Protein AF-A0A8T5R2W4-F1 (afdb_monomer)

Secondary structure (DSSP, 8-state):
---TT----GGG----GGG-----HHHHHHHHHHHHHHHH-TTSPPPP-----EEEEE-SSS-EEEEETTTEEEEEHHHHHHHHHHHHHHHHH-

Foldseek 3Di:
DDDLPDADFAPPDDDDVVLVADRDPVRRVQSVVQVVVCVVCVVDHDDDHHDDQWDWAADPPQWIWIDGPPRDIDIGNVSVVVVVVVVVVVVVVD

Nearest PDB structures (foldseek):
  5kmp-assembly1_A  TM=8.917E-01  e=6.877E-02  Caldalkalibacillus thermarum TA2.A1
  4d7e-assembly2_C  TM=4.453E-01  e=1.153E+00  Nocardia farcinica IFM 10152
  3ab1-assembly1_A  TM=3.418E-01  e=2.189E+00  Chlorobaculum tepidum
  5twb-assembly1_A  TM=3.155E-01  e=2.189E+00  Staphylococcus aureus subsp. aureus USA300
  4py5-assembly1_A  TM=3.091E-01  e=4.723E+00  Thermovibrio ammonificans HB-1

Sequence (94 aa):
VARDDVYIVGDAA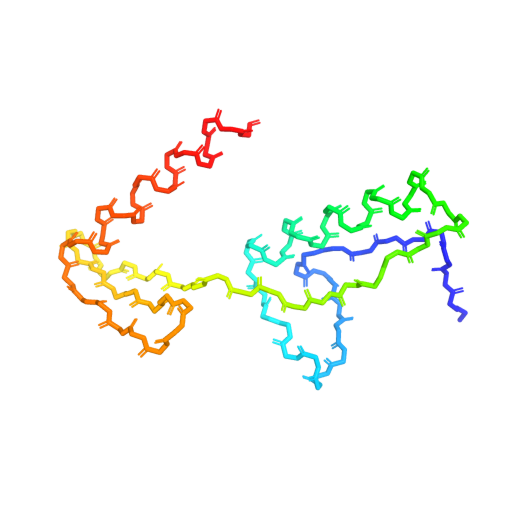QFPREMGVPKLAQTAEHQAEIAAWNILNPERHKHYATLVKGIIVSIGHDYAVAELSGDMVYTGKIPWHVKRTLYKAKIRLA

Solvent-accessible surface area (backbone atoms only — not comparable to full-atom values): 5862 Å² total; per-residue (Å²): 132,90,64,94,90,65,84,71,53,42,83,80,41,84,73,65,75,90,65,66,72,67,86,43,73,68,46,22,51,54,41,44,55,45,48,52,48,28,73,76,31,72,94,62,69,68,83,91,73,84,70,78,74,54,52,75,48,68,56,80,80,75,22,12,44,24,41,41,74,80,90,49,75,45,69,38,49,65,42,28,51,50,48,56,50,52,51,53,51,52,64,73,75,107

Structure (mmCIF, N/CA/C/O backbone):
data_AF-A0A8T5R2W4-F1
#
_entry.id   AF-A0A8T5R2W4-F1
#
loop_
_atom_site.group_PDB
_atom_site.id
_atom_site.type_symbol
_atom_site.label_atom_id
_atom_site.label_alt_id
_atom_site.label_comp_id
_atom_site.label_asym_id
_atom_site.label_entity_id
_atom_site.label_seq_id
_atom_site.pdbx_PDB_ins_code
_atom_site.Cartn_x
_atom_site.Cartn_y
_atom_site.Cartn_z
_atom_site.occupancy
_atom_site.B_iso_or_equiv
_atom_site.auth_seq_id
_atom_site.auth_comp_id
_atom_site.auth_asym_id
_atom_site.auth_atom_id
_atom_site.pdbx_PDB_model_num
ATOM 1 N N . VAL A 1 1 ? 17.391 -16.383 -17.186 1.00 53.50 1 VAL A N 1
ATOM 2 C CA . VAL A 1 1 ? 17.548 -15.199 -18.060 1.00 53.50 1 VAL A CA 1
ATOM 3 C C . VAL A 1 1 ? 16.717 -14.091 -17.445 1.00 53.50 1 VAL A C 1
ATOM 5 O O . VAL A 1 1 ? 15.532 -14.323 -17.233 1.00 53.50 1 VAL A O 1
ATOM 8 N N . ALA A 1 2 ? 17.335 -12.978 -17.048 1.00 67.06 2 ALA A N 1
ATOM 9 C CA . ALA A 1 2 ? 16.585 -11.808 -16.597 1.00 67.06 2 ALA A CA 1
ATOM 10 C C . ALA A 1 2 ? 15.858 -11.208 -17.811 1.00 67.06 2 ALA A C 1
ATOM 12 O O . ALA A 1 2 ? 16.436 -11.150 -18.895 1.00 67.06 2 ALA A O 1
ATOM 13 N N . ARG A 1 3 ? 14.577 -10.877 -17.646 1.00 77.38 3 ARG A N 1
ATOM 14 C CA . ARG A 1 3 ? 13.747 -10.256 -18.680 1.00 77.38 3 ARG A CA 1
ATOM 15 C C . ARG A 1 3 ? 13.541 -8.798 -18.305 1.00 77.38 3 ARG A C 1
ATOM 17 O O . ARG A 1 3 ? 12.887 -8.531 -17.303 1.00 77.38 3 ARG A O 1
ATOM 24 N N . ASP A 1 4 ? 14.079 -7.894 -19.115 1.00 81.88 4 ASP A N 1
ATOM 25 C CA . ASP A 1 4 ? 13.976 -6.444 -18.892 1.00 81.88 4 ASP A CA 1
ATOM 26 C C . ASP A 1 4 ? 12.691 -5.852 -19.501 1.00 81.88 4 ASP A C 1
ATOM 28 O O . ASP A 1 4 ? 12.401 -4.671 -19.349 1.00 81.88 4 ASP A O 1
ATOM 32 N N . ASP A 1 5 ? 11.903 -6.690 -20.177 1.00 86.25 5 ASP A N 1
ATOM 33 C CA . ASP A 1 5 ? 10.663 -6.351 -20.874 1.00 86.25 5 ASP A CA 1
ATOM 34 C C . ASP A 1 5 ? 9.394 -6.758 -20.102 1.00 86.25 5 ASP A C 1
ATOM 36 O O . ASP A 1 5 ? 8.281 -6.610 -20.607 1.00 86.25 5 ASP A O 1
ATOM 40 N N . VAL A 1 6 ? 9.539 -7.291 -18.884 1.00 90.12 6 VAL A N 1
ATOM 41 C CA . VAL A 1 6 ? 8.422 -7.765 -18.058 1.00 90.12 6 VAL A CA 1
ATOM 42 C C . VAL A 1 6 ? 8.467 -7.112 -16.683 1.00 90.12 6 VAL A C 1
ATOM 44 O O . VAL A 1 6 ? 9.419 -7.286 -15.927 1.00 90.12 6 VAL A O 1
ATOM 47 N N . TYR A 1 7 ? 7.381 -6.431 -16.323 1.00 92.00 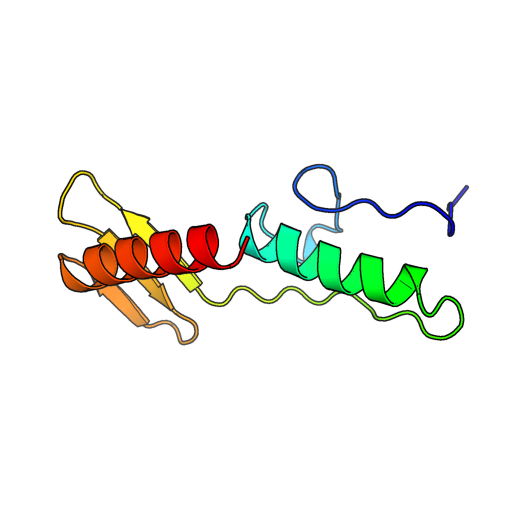7 TYR A N 1
ATOM 48 C CA . TYR A 1 7 ? 7.180 -5.860 -14.994 1.00 92.00 7 TYR A CA 1
ATOM 49 C C . TYR A 1 7 ? 6.106 -6.650 -14.243 1.00 92.00 7 TYR A C 1
ATOM 51 O O . TYR A 1 7 ? 5.060 -6.982 -14.799 1.00 92.00 7 TYR A O 1
ATOM 59 N N . ILE A 1 8 ? 6.362 -6.942 -12.968 1.00 93.56 8 ILE A N 1
ATOM 60 C CA . ILE A 1 8 ? 5.438 -7.645 -12.071 1.00 93.56 8 ILE A CA 1
ATOM 61 C C . ILE A 1 8 ? 5.179 -6.738 -10.869 1.00 93.56 8 ILE A C 1
ATOM 63 O O . ILE A 1 8 ? 6.123 -6.227 -10.268 1.00 93.56 8 ILE A O 1
ATOM 67 N N . VAL A 1 9 ? 3.908 -6.543 -10.513 1.00 94.81 9 VAL A N 1
ATOM 68 C CA . VAL A 1 9 ? 3.478 -5.680 -9.401 1.00 94.81 9 VAL A CA 1
ATOM 69 C C . VAL A 1 9 ? 2.468 -6.394 -8.502 1.00 94.81 9 VAL A C 1
ATOM 71 O O . VAL A 1 9 ? 1.876 -7.407 -8.881 1.00 94.81 9 VAL A O 1
ATOM 74 N N . GLY A 1 10 ? 2.263 -5.857 -7.302 1.00 94.50 10 GLY A N 1
ATOM 75 C CA . GLY A 1 10 ? 1.323 -6.365 -6.310 1.00 94.50 10 GLY A CA 1
ATOM 76 C C . GLY A 1 10 ? 1.751 -7.698 -5.705 1.00 94.50 10 GLY A C 1
ATOM 77 O O . GLY A 1 10 ? 2.935 -7.986 -5.548 1.00 94.50 10 GLY A O 1
ATOM 78 N N . ASP A 1 11 ? 0.773 -8.531 -5.361 1.00 94.81 11 ASP A N 1
ATOM 79 C CA . ASP A 1 11 ? 1.005 -9.755 -4.584 1.00 94.81 11 ASP A CA 1
ATOM 80 C C . ASP A 1 11 ? 1.795 -10.838 -5.333 1.00 94.81 11 ASP A C 1
ATOM 82 O O . ASP A 1 11 ? 2.357 -11.740 -4.696 1.00 94.81 11 ASP A O 1
ATOM 86 N N . ALA A 1 12 ? 1.840 -10.746 -6.667 1.00 93.38 12 ALA A N 1
ATOM 87 C CA . ALA A 1 12 ? 2.620 -11.620 -7.538 1.00 93.38 12 ALA A CA 1
ATOM 88 C C . ALA A 1 12 ? 4.110 -11.241 -7.577 1.00 93.38 12 ALA A C 1
ATOM 90 O O . ALA A 1 12 ? 4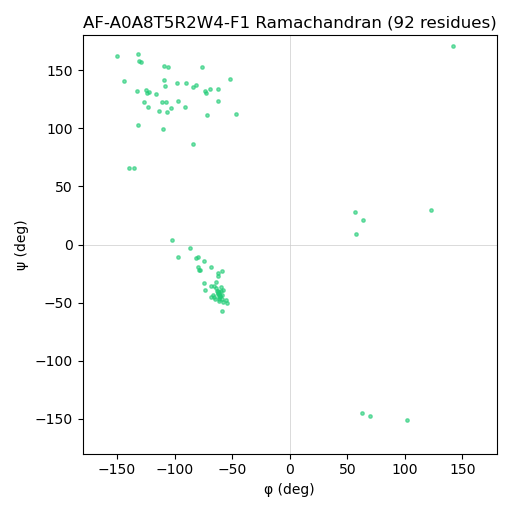.945 -12.086 -7.901 1.00 93.38 12 ALA A O 1
ATOM 91 N N . ALA A 1 13 ? 4.456 -9.996 -7.232 1.00 92.31 13 ALA A N 1
ATOM 92 C CA . ALA A 1 13 ? 5.840 -9.553 -7.197 1.00 92.31 13 ALA A CA 1
ATOM 93 C C . ALA A 1 13 ? 6.565 -10.164 -5.989 1.00 92.31 13 ALA A C 1
ATOM 95 O O . ALA A 1 13 ? 6.089 -10.112 -4.852 1.00 92.31 13 ALA A O 1
ATOM 96 N N . GLN A 1 14 ? 7.737 -10.747 -6.238 1.00 89.19 14 GLN A N 1
ATOM 97 C CA . GLN A 1 14 ? 8.615 -11.263 -5.193 1.00 89.19 14 GLN A CA 1
ATOM 98 C C . GLN A 1 14 ? 9.827 -10.347 -5.056 1.00 89.19 14 GLN A C 1
ATOM 100 O O . GLN A 1 14 ? 10.561 -10.132 -6.016 1.00 89.19 14 GLN A O 1
ATOM 105 N N . PHE A 1 15 ? 10.029 -9.825 -3.849 1.00 88.06 15 PHE A N 1
ATOM 106 C CA . PHE A 1 15 ? 11.185 -9.008 -3.491 1.00 88.06 15 PHE A CA 1
ATOM 107 C C . PHE A 1 15 ? 12.109 -9.791 -2.547 1.00 88.06 15 PHE A C 1
ATOM 109 O O . PHE A 1 15 ? 11.623 -10.659 -1.809 1.00 88.06 15 PHE A O 1
ATOM 116 N N . PRO A 1 16 ? 13.422 -9.490 -2.528 1.00 89.25 16 PRO A N 1
ATOM 117 C CA . PRO A 1 16 ? 14.327 -9.996 -1.501 1.00 89.25 16 PRO A CA 1
ATOM 118 C C . PRO A 1 16 ? 13.785 -9.711 -0.097 1.00 89.25 16 PRO A C 1
ATOM 120 O O . PRO A 1 16 ? 13.210 -8.647 0.148 1.00 89.25 16 PRO A O 1
ATOM 123 N N . ARG A 1 17 ? 13.965 -10.651 0.840 1.00 85.31 17 ARG A N 1
ATOM 124 C CA . ARG A 1 17 ? 13.408 -10.525 2.199 1.00 85.31 17 ARG A CA 1
ATOM 125 C C . ARG A 1 17 ? 13.928 -9.284 2.921 1.00 85.31 17 ARG A C 1
ATOM 127 O O . ARG A 1 17 ? 13.148 -8.640 3.616 1.00 85.31 17 ARG A O 1
ATOM 134 N N . GLU A 1 18 ? 15.192 -8.918 2.713 1.00 88.88 18 GLU A N 1
ATOM 135 C CA . GLU A 1 18 ? 15.787 -7.703 3.282 1.00 88.88 18 GLU A CA 1
ATOM 136 C C . GLU A 1 18 ? 15.078 -6.398 2.885 1.00 88.88 18 GLU A C 1
ATOM 138 O O . GLU A 1 18 ? 15.163 -5.424 3.626 1.00 88.88 18 GLU A O 1
ATOM 143 N N . MET A 1 19 ? 14.336 -6.359 1.770 1.00 87.69 19 MET A N 1
ATOM 144 C CA . MET A 1 19 ? 13.581 -5.158 1.382 1.00 87.69 19 MET A CA 1
ATOM 145 C C . MET A 1 19 ? 12.317 -4.935 2.220 1.00 87.69 19 MET A C 1
ATOM 147 O O . MET A 1 19 ? 11.723 -3.856 2.150 1.00 87.69 19 MET A O 1
ATOM 151 N N . GLY A 1 20 ? 11.872 -5.949 2.972 1.00 87.38 20 GLY A N 1
ATOM 152 C CA . GLY A 1 20 ? 10.747 -5.832 3.898 1.00 87.38 20 GLY A CA 1
ATOM 153 C C . GLY A 1 20 ? 9.442 -5.357 3.253 1.00 87.38 20 GLY A C 1
ATOM 154 O O . GLY A 1 20 ? 8.648 -4.716 3.930 1.00 87.38 20 GLY A O 1
ATOM 155 N N . VAL A 1 21 ? 9.221 -5.617 1.956 1.00 92.12 21 VAL A N 1
ATOM 156 C CA . VAL A 1 21 ? 8.030 -5.143 1.229 1.00 92.12 21 VAL A CA 1
ATOM 157 C C . VAL A 1 21 ? 6.797 -5.925 1.697 1.00 92.12 21 VAL A C 1
ATOM 159 O O . VAL A 1 21 ? 6.691 -7.118 1.393 1.00 92.12 21 VAL A O 1
ATOM 162 N N . PRO A 1 22 ? 5.836 -5.307 2.405 1.00 92.38 22 PRO A N 1
ATOM 163 C CA . PRO A 1 22 ? 4.617 -6.006 2.781 1.00 92.38 22 PRO A CA 1
ATOM 164 C C . PRO A 1 22 ? 3.681 -6.136 1.572 1.00 92.38 22 PRO A C 1
ATOM 166 O O . PRO A 1 22 ? 3.679 -5.296 0.675 1.00 92.38 22 PRO A O 1
ATOM 169 N N . LYS A 1 23 ? 2.843 -7.176 1.563 1.00 93.38 23 LYS A N 1
ATOM 170 C CA . LYS A 1 23 ? 1.813 -7.380 0.534 1.00 93.38 23 LYS A CA 1
ATOM 171 C C . LYS A 1 23 ? 0.555 -6.582 0.871 1.00 93.38 23 LYS A C 1
ATOM 173 O O . LYS A 1 23 ? -0.326 -7.068 1.574 1.00 93.38 23 LYS A O 1
ATOM 178 N N . LEU A 1 24 ? 0.520 -5.317 0.450 1.00 94.19 24 LEU A N 1
ATOM 179 C CA . LEU A 1 24 ? -0.579 -4.384 0.708 1.00 94.19 24 LEU A CA 1
ATOM 180 C C . LEU A 1 24 ? -1.052 -3.707 -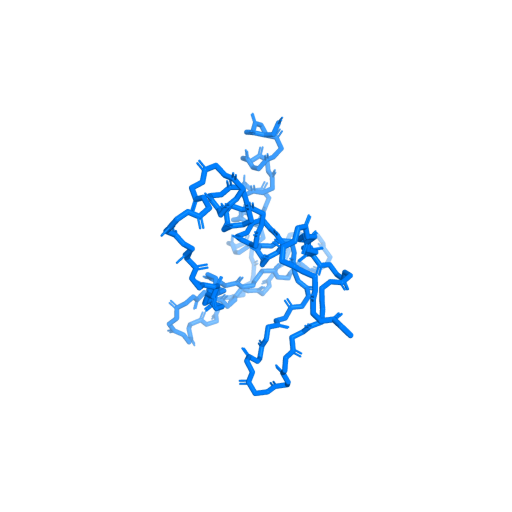0.586 1.00 94.19 24 LEU A C 1
ATOM 182 O O . LEU A 1 24 ? -0.289 -3.508 -1.529 1.00 94.19 24 LEU A O 1
ATOM 186 N N . ALA A 1 25 ? -2.296 -3.221 -0.595 1.00 92.69 25 ALA A N 1
ATOM 187 C CA . ALA A 1 25 ? -2.800 -2.406 -1.704 1.00 92.69 25 ALA A CA 1
ATOM 188 C C . ALA A 1 25 ? -1.945 -1.142 -1.944 1.00 92.69 25 ALA A C 1
ATOM 190 O O . ALA A 1 25 ? -1.664 -0.793 -3.084 1.00 92.69 25 ALA A O 1
ATOM 191 N N . GLN A 1 26 ? -1.472 -0.483 -0.877 1.00 92.56 26 GLN A N 1
ATOM 192 C CA . GLN A 1 26 ? -0.646 0.728 -1.002 1.00 92.56 26 GLN A CA 1
ATOM 193 C C . GLN A 1 26 ? 0.719 0.461 -1.654 1.00 92.56 26 GLN A C 1
ATOM 195 O O . GLN A 1 26 ? 1.207 1.289 -2.416 1.00 92.56 26 GLN A O 1
ATOM 200 N N . THR A 1 27 ? 1.326 -0.697 -1.377 1.00 94.38 27 THR A N 1
ATOM 201 C CA . THR A 1 27 ? 2.591 -1.088 -2.007 1.00 94.38 27 THR A CA 1
ATOM 202 C C . THR A 1 27 ? 2.360 -1.488 -3.455 1.00 94.38 27 THR A C 1
ATOM 204 O O . THR A 1 27 ? 3.155 -1.109 -4.304 1.00 94.38 27 THR A O 1
ATOM 207 N N . ALA A 1 28 ? 1.260 -2.186 -3.757 1.00 95.19 28 ALA A N 1
ATOM 208 C CA . ALA A 1 28 ? 0.897 -2.542 -5.127 1.00 95.19 28 ALA A CA 1
ATOM 209 C C . ALA A 1 28 ? 0.677 -1.300 -6.009 1.00 95.19 28 ALA A C 1
ATOM 211 O O . ALA A 1 28 ? 1.198 -1.241 -7.120 1.00 95.19 28 ALA A O 1
ATO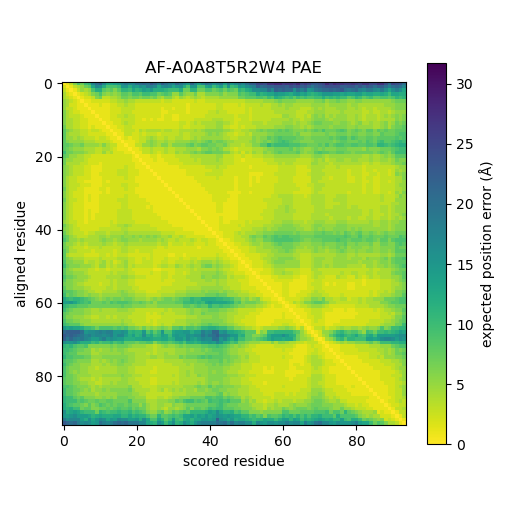M 212 N N . GLU A 1 29 ? -0.031 -0.287 -5.502 1.00 94.00 29 GLU A N 1
ATOM 213 C CA . GLU A 1 29 ? -0.218 0.986 -6.213 1.00 94.00 29 GLU A CA 1
ATOM 214 C C . GLU A 1 29 ? 1.113 1.702 -6.470 1.00 94.00 29 GLU A C 1
ATOM 216 O O . GLU A 1 29 ? 1.398 2.075 -7.604 1.00 94.00 29 GLU A O 1
ATOM 221 N N . HIS A 1 30 ? 1.968 1.837 -5.452 1.00 94.81 30 HIS A N 1
ATOM 222 C CA . HIS A 1 30 ? 3.264 2.497 -5.628 1.00 94.81 30 HIS A CA 1
ATOM 223 C C . HIS A 1 30 ? 4.174 1.727 -6.601 1.00 94.81 30 HIS A C 1
ATOM 225 O O . HIS A 1 30 ? 4.868 2.324 -7.421 1.00 94.81 30 HIS A O 1
ATOM 231 N N . GLN A 1 31 ? 4.145 0.392 -6.569 1.00 95.81 31 GLN A N 1
ATOM 232 C CA . GLN A 1 31 ? 4.846 -0.436 -7.554 1.00 95.81 31 GLN A CA 1
ATOM 233 C C . GLN A 1 31 ? 4.327 -0.189 -8.974 1.00 95.81 31 GLN A C 1
ATOM 235 O O . GLN A 1 31 ? 5.132 -0.110 -9.900 1.00 95.81 31 GLN A O 1
ATOM 240 N N . ALA A 1 32 ? 3.011 -0.043 -9.151 1.00 95.38 32 ALA A N 1
ATOM 241 C CA . ALA A 1 32 ? 2.410 0.246 -10.448 1.00 95.38 32 ALA A CA 1
ATOM 242 C C . ALA A 1 32 ? 2.858 1.608 -11.001 1.00 95.38 32 ALA A C 1
ATOM 244 O O . ALA A 1 32 ? 3.178 1.697 -12.183 1.00 95.38 32 ALA A O 1
ATOM 245 N N . GLU A 1 33 ? 2.968 2.640 -10.159 1.00 95.50 33 GLU A N 1
ATOM 246 C CA . GLU A 1 33 ? 3.505 3.950 -10.560 1.00 95.50 33 GLU A CA 1
ATOM 247 C C . GLU A 1 33 ? 4.959 3.853 -11.053 1.00 95.50 33 GLU A C 1
ATOM 249 O O . GLU A 1 33 ? 5.310 4.421 -12.090 1.00 95.50 33 GLU A O 1
ATOM 254 N N . ILE A 1 34 ? 5.804 3.098 -10.341 1.00 95.50 34 ILE A N 1
ATOM 255 C CA . ILE A 1 34 ? 7.204 2.879 -10.735 1.00 95.50 34 ILE A CA 1
ATOM 256 C C . ILE A 1 34 ? 7.294 2.060 -12.027 1.00 95.50 34 ILE A C 1
ATOM 258 O O . ILE A 1 34 ? 8.066 2.412 -12.919 1.00 95.50 34 ILE A O 1
ATOM 262 N N . ALA A 1 35 ? 6.495 0.998 -12.159 1.00 95.44 35 ALA A N 1
ATOM 263 C CA . ALA A 1 35 ? 6.448 0.189 -13.373 1.00 95.44 35 ALA A CA 1
ATOM 264 C C . ALA A 1 35 ? 5.999 1.026 -14.579 1.00 95.44 35 ALA A C 1
ATOM 266 O O . ALA A 1 35 ? 6.667 1.014 -15.610 1.00 95.44 35 ALA A O 1
ATOM 267 N N . ALA A 1 36 ? 4.930 1.814 -14.435 1.00 95.81 36 ALA A N 1
ATOM 268 C CA . ALA A 1 36 ? 4.452 2.713 -15.481 1.00 95.81 36 ALA A CA 1
ATOM 269 C C . ALA A 1 36 ? 5.524 3.735 -15.885 1.00 95.81 36 ALA A C 1
ATOM 271 O O . ALA A 1 36 ? 5.753 3.945 -17.075 1.00 95.81 36 ALA A O 1
ATOM 272 N N . TRP A 1 37 ? 6.230 4.329 -14.916 1.00 96.31 37 TRP A N 1
ATOM 273 C CA . TRP A 1 37 ? 7.344 5.230 -15.210 1.00 96.31 37 TRP A CA 1
ATOM 274 C C . TRP A 1 37 ? 8.439 4.544 -16.032 1.00 96.31 37 TRP A C 1
ATOM 276 O O . TRP A 1 37 ? 8.893 5.115 -17.020 1.00 96.31 37 TRP A O 1
ATOM 286 N N . ASN A 1 38 ? 8.852 3.337 -15.639 1.00 95.44 38 ASN A N 1
ATOM 287 C CA . ASN A 1 38 ? 9.941 2.613 -16.298 1.00 95.44 38 ASN A CA 1
ATOM 288 C C . ASN A 1 38 ? 9.560 2.156 -17.711 1.00 95.44 38 ASN A C 1
ATOM 290 O O . ASN A 1 38 ? 10.387 2.241 -18.610 1.00 95.44 38 ASN A O 1
ATOM 294 N N . ILE A 1 39 ? 8.299 1.769 -17.927 1.00 94.50 39 ILE A N 1
ATOM 295 C CA . ILE A 1 39 ? 7.769 1.453 -19.262 1.00 94.50 39 ILE A CA 1
ATOM 296 C C . ILE A 1 39 ? 7.814 2.686 -20.175 1.00 94.50 39 ILE A C 1
ATOM 298 O O . ILE A 1 39 ? 8.168 2.577 -21.346 1.00 94.50 39 ILE A O 1
ATOM 302 N N . LEU A 1 40 ? 7.452 3.860 -19.649 1.00 95.69 40 LEU A N 1
ATOM 303 C CA . LEU A 1 40 ? 7.420 5.106 -20.422 1.00 95.69 40 LEU A CA 1
ATOM 304 C C . LEU A 1 40 ? 8.805 5.751 -20.607 1.00 95.69 40 LEU A C 1
ATOM 306 O O . LEU A 1 40 ? 8.954 6.581 -21.498 1.00 95.69 40 LEU A O 1
ATOM 310 N N . ASN A 1 41 ? 9.792 5.402 -19.774 1.00 95.06 41 ASN A N 1
ATOM 311 C CA . ASN A 1 41 ? 11.141 5.987 -19.765 1.00 95.06 41 ASN A CA 1
ATOM 312 C C . ASN A 1 41 ? 12.210 4.877 -19.654 1.00 95.06 41 ASN A C 1
ATOM 314 O O . ASN A 1 41 ? 12.898 4.783 -18.626 1.00 95.06 41 ASN A O 1
ATOM 318 N N . PRO A 1 42 ? 12.350 4.009 -20.672 1.00 91.00 42 PRO A N 1
ATOM 319 C CA . PRO A 1 42 ? 13.233 2.838 -20.616 1.00 91.00 42 PRO A CA 1
ATOM 320 C C . PRO A 1 42 ? 14.718 3.198 -20.435 1.00 91.00 42 PRO A C 1
ATOM 322 O O . PRO A 1 42 ? 15.497 2.429 -19.881 1.00 91.00 42 PRO A O 1
ATOM 325 N N . GLU A 1 43 ? 15.133 4.396 -20.838 1.00 94.19 43 GLU A N 1
ATOM 326 C CA . GLU A 1 43 ? 16.490 4.912 -20.648 1.00 94.19 43 GLU A CA 1
ATOM 327 C C . GLU A 1 43 ? 16.764 5.458 -19.233 1.00 94.19 43 GLU A C 1
ATOM 329 O O . GLU A 1 43 ? 17.915 5.745 -18.892 1.00 94.19 43 GLU A O 1
ATOM 334 N N . ARG A 1 44 ? 15.727 5.623 -18.396 1.00 93.12 44 ARG A N 1
ATOM 335 C CA . ARG A 1 44 ? 15.803 6.229 -17.051 1.00 93.12 44 ARG A CA 1
ATOM 336 C C . ARG A 1 44 ? 14.936 5.488 -16.034 1.00 93.12 44 ARG A C 1
ATOM 338 O O . ARG A 1 44 ? 13.979 6.038 -15.475 1.00 93.12 44 ARG A O 1
ATOM 345 N N . HIS A 1 45 ? 15.317 4.246 -15.752 1.00 91.94 45 HIS A N 1
ATOM 346 C CA . HIS A 1 45 ? 14.645 3.428 -14.748 1.00 91.94 45 HIS A CA 1
ATOM 347 C C . HIS A 1 45 ? 14.735 4.035 -13.339 1.00 91.94 45 HIS A C 1
ATOM 349 O O . HIS A 1 45 ? 15.800 4.425 -12.860 1.00 91.94 45 HIS A O 1
ATOM 355 N N . LYS A 1 46 ? 13.595 4.059 -12.650 1.00 93.12 46 LYS A N 1
ATOM 356 C CA . LYS A 1 46 ? 13.479 4.305 -11.215 1.00 93.12 46 LYS A CA 1
ATOM 357 C C . LYS A 1 46 ? 13.550 2.990 -10.454 1.00 93.12 46 LYS A C 1
ATOM 359 O O . LYS A 1 46 ? 12.920 1.998 -10.828 1.00 93.12 46 LYS A O 1
ATOM 364 N N . HIS A 1 47 ? 14.265 3.024 -9.336 1.00 91.56 47 HIS A N 1
ATOM 365 C CA . HIS A 1 47 ? 14.250 1.948 -8.357 1.00 91.56 47 HIS A CA 1
ATOM 366 C C . HIS A 1 47 ? 13.033 2.080 -7.447 1.00 91.56 47 HIS A C 1
ATOM 368 O O . HIS A 1 47 ? 12.697 3.172 -6.986 1.00 91.56 47 HIS A O 1
ATOM 374 N N . TYR A 1 48 ? 12.388 0.950 -7.177 1.00 92.06 48 TYR A N 1
ATOM 375 C CA . TYR A 1 48 ? 11.339 0.888 -6.174 1.00 92.06 48 TYR A CA 1
ATOM 376 C C . TYR A 1 48 ? 11.952 0.957 -4.771 1.00 92.06 48 TYR A C 1
ATOM 378 O O . TYR A 1 48 ? 12.881 0.214 -4.457 1.00 92.06 48 TYR A O 1
ATOM 386 N N . ALA A 1 49 ? 11.393 1.822 -3.927 1.00 90.25 49 ALA A N 1
ATOM 387 C CA . ALA A 1 49 ? 11.687 1.891 -2.503 1.00 90.25 49 ALA A CA 1
ATOM 388 C C . ALA A 1 49 ? 10.380 1.735 -1.720 1.00 90.25 49 ALA A C 1
ATOM 390 O O . ALA A 1 49 ? 9.380 2.394 -2.018 1.00 90.25 49 ALA A O 1
ATOM 391 N N . THR A 1 50 ? 10.378 0.846 -0.727 1.00 89.19 50 THR A N 1
ATOM 392 C CA . THR A 1 50 ? 9.194 0.583 0.093 1.00 89.19 50 THR A CA 1
ATOM 393 C C . THR A 1 50 ? 8.789 1.839 0.851 1.00 89.19 50 THR A C 1
ATOM 395 O O . THR A 1 50 ? 9.571 2.379 1.629 1.00 89.19 50 THR A O 1
ATOM 398 N N . LEU A 1 51 ? 7.544 2.274 0.660 1.00 87.38 51 LEU A N 1
ATOM 399 C CA . LEU A 1 51 ? 6.961 3.392 1.390 1.00 87.38 51 LEU A CA 1
ATOM 400 C C . LEU A 1 51 ? 5.580 2.995 1.909 1.00 87.38 51 LEU A C 1
ATOM 402 O O . LEU A 1 51 ? 4.607 2.961 1.157 1.00 87.38 51 LEU A O 1
ATOM 406 N N . VAL A 1 52 ? 5.502 2.700 3.204 1.00 90.00 52 VAL A N 1
ATOM 407 C CA . VAL A 1 52 ? 4.241 2.432 3.904 1.00 90.00 52 VAL A CA 1
ATOM 408 C C . VAL A 1 52 ? 3.881 3.672 4.712 1.00 90.00 52 VAL A C 1
ATOM 410 O O . VAL A 1 52 ? 4.624 4.074 5.601 1.00 90.00 52 VAL A O 1
ATOM 413 N N . LYS A 1 53 ? 2.742 4.296 4.398 1.00 89.25 53 LYS A N 1
ATOM 414 C CA . LYS A 1 53 ? 2.300 5.552 5.044 1.00 89.25 53 LYS A CA 1
ATOM 415 C C . LYS A 1 53 ? 1.625 5.320 6.402 1.00 89.25 53 LYS A C 1
ATOM 417 O O . LYS A 1 53 ? 1.359 6.262 7.143 1.00 89.25 53 LYS A O 1
ATOM 422 N N . GLY A 1 54 ? 1.311 4.066 6.701 1.00 91.50 54 GLY A N 1
ATOM 423 C CA . GLY A 1 54 ? 0.580 3.638 7.883 1.00 91.50 54 GLY A CA 1
ATOM 424 C C . GLY A 1 54 ? -0.379 2.497 7.563 1.00 91.50 54 GLY A C 1
ATOM 425 O O . GLY A 1 54 ? -0.610 2.150 6.396 1.00 91.50 54 GLY A O 1
ATOM 426 N N . ILE A 1 55 ? -0.946 1.912 8.611 1.00 92.88 55 ILE A N 1
ATOM 427 C CA . ILE A 1 55 ? -1.900 0.808 8.549 1.00 92.88 55 ILE A CA 1
ATOM 428 C C . ILE A 1 55 ? -3.076 1.147 9.461 1.00 92.88 55 ILE A C 1
ATOM 430 O O . ILE A 1 55 ? -2.894 1.538 10.609 1.00 92.88 55 ILE A O 1
ATOM 434 N N . ILE A 1 56 ? -4.300 0.986 8.951 1.00 94.69 56 ILE A N 1
ATOM 435 C CA . ILE A 1 56 ? -5.522 1.138 9.748 1.00 94.69 56 ILE A CA 1
ATOM 436 C C . ILE A 1 56 ? -6.342 -0.144 9.671 1.00 94.69 56 ILE A C 1
ATOM 438 O O . ILE A 1 56 ? -6.833 -0.530 8.604 1.00 94.69 56 ILE A O 1
ATOM 442 N N . VAL A 1 57 ? -6.546 -0.774 10.822 1.00 94.88 57 VAL A N 1
ATOM 443 C CA . VAL A 1 57 ? -7.312 -2.011 10.973 1.00 94.88 57 VAL A CA 1
ATOM 444 C C . VAL A 1 57 ? -8.602 -1.705 11.720 1.00 94.88 57 VAL A C 1
ATOM 446 O O . VAL A 1 57 ? -8.584 -1.191 12.830 1.00 94.88 57 VAL A O 1
ATOM 449 N N . SER A 1 58 ? -9.747 -2.016 11.113 1.00 95.81 58 SER A N 1
ATOM 450 C CA . SER A 1 58 ? -11.045 -1.908 11.790 1.00 95.81 58 SER A CA 1
ATOM 451 C C . SER A 1 58 ? -11.311 -3.163 12.609 1.00 95.81 58 SER A C 1
ATOM 453 O O . SER A 1 58 ? -11.157 -4.263 12.081 1.00 95.81 58 SER A O 1
ATOM 455 N N . ILE A 1 59 ? -11.789 -2.994 13.838 1.00 95.00 59 ILE A N 1
ATOM 456 C CA . ILE A 1 59 ? -12.237 -4.080 14.710 1.00 95.00 59 ILE A CA 1
ATOM 457 C C . ILE A 1 59 ? -13.756 -3.954 14.828 1.00 95.00 59 ILE A C 1
ATOM 459 O O . ILE A 1 59 ? -14.264 -3.111 15.559 1.00 95.00 59 ILE A O 1
ATOM 463 N N . GLY A 1 60 ? -14.493 -4.750 14.055 1.00 91.88 60 GLY A N 1
ATOM 464 C CA . GLY A 1 60 ? -15.951 -4.640 13.988 1.00 91.88 60 GLY A CA 1
ATOM 465 C C . GLY A 1 60 ? -16.436 -3.287 13.443 1.00 91.88 60 GLY A C 1
ATOM 466 O O . GLY A 1 60 ? -15.837 -2.705 12.531 1.00 91.88 60 GLY A O 1
ATOM 467 N N . HIS A 1 61 ? -17.561 -2.812 13.981 1.00 89.19 61 HIS A N 1
ATOM 468 C CA . HIS A 1 61 ? -18.163 -1.530 13.622 1.00 89.19 61 HIS A CA 1
ATOM 469 C C . HIS A 1 61 ? -17.777 -0.452 14.638 1.00 89.19 61 HIS A C 1
ATOM 471 O O . HIS A 1 61 ? -17.791 -0.709 15.836 1.00 89.19 61 HIS A O 1
ATOM 477 N N . ASP A 1 62 ? -17.469 0.754 14.155 1.00 94.31 62 ASP A N 1
ATOM 478 C CA . ASP A 1 62 ? -17.173 1.934 14.982 1.00 94.31 62 ASP A CA 1
ATOM 479 C C . ASP A 1 62 ? -15.920 1.821 15.879 1.00 94.31 62 ASP A C 1
ATOM 481 O O . ASP A 1 62 ? -15.763 2.552 16.852 1.00 94.31 62 ASP A O 1
ATOM 485 N N . TYR A 1 63 ? -14.988 0.921 15.556 1.00 96.75 63 TYR A N 1
ATOM 486 C CA . TYR A 1 63 ? -13.702 0.828 16.249 1.00 96.75 63 TYR A CA 1
ATOM 487 C C . TYR A 1 63 ? -12.577 0.460 15.282 1.00 96.75 63 TYR A C 1
ATOM 489 O O . TYR A 1 63 ? -12.746 -0.355 14.370 1.00 96.75 63 TYR A O 1
ATOM 497 N N . ALA A 1 64 ? -11.407 1.067 15.462 1.00 97.31 64 ALA A N 1
ATOM 498 C CA . ALA A 1 64 ? -10.208 0.732 14.710 1.00 97.31 64 ALA A CA 1
ATOM 499 C C . ALA A 1 64 ? -8.938 0.986 15.523 1.00 97.31 64 ALA A C 1
ATOM 501 O O . ALA A 1 64 ? -8.946 1.734 16.500 1.00 97.31 64 ALA A O 1
ATOM 502 N N . VAL A 1 65 ? -7.848 0.381 15.064 1.00 96.38 65 VAL A N 1
ATOM 503 C CA . VAL A 1 65 ? -6.475 0.662 15.474 1.00 96.38 65 VAL A CA 1
ATOM 504 C C . VAL A 1 65 ? -5.741 1.196 14.249 1.00 96.38 65 VAL A C 1
ATOM 506 O O . VAL A 1 65 ? -5.838 0.611 13.169 1.00 96.38 65 VAL A O 1
ATOM 509 N N . ALA A 1 66 ? -5.056 2.323 14.393 1.00 94.88 66 ALA A N 1
ATOM 510 C CA . ALA A 1 66 ? -4.249 2.925 13.345 1.00 94.88 66 ALA A CA 1
ATOM 511 C C . ALA A 1 66 ? -2.825 3.138 13.836 1.00 94.88 66 ALA A C 1
ATOM 513 O O . ALA A 1 66 ? -2.620 3.718 14.896 1.00 94.88 66 ALA A O 1
ATOM 514 N N . GLU A 1 67 ? -1.868 2.736 13.018 1.00 93.31 67 GLU A N 1
ATOM 515 C CA . GLU A 1 67 ? -0.465 3.096 13.147 1.00 93.31 67 GLU A CA 1
ATOM 516 C C . GLU A 1 67 ? -0.120 3.966 11.939 1.00 93.31 67 GLU A C 1
ATOM 518 O O . GLU A 1 67 ? -0.230 3.524 10.792 1.00 93.31 67 GLU A O 1
ATOM 523 N N . LEU A 1 68 ? 0.201 5.234 12.179 1.00 85.75 68 LEU A N 1
ATOM 524 C CA . LEU A 1 68 ? 0.594 6.181 11.134 1.00 85.75 68 LEU A CA 1
ATOM 525 C C . LEU A 1 68 ? 2.102 6.420 11.224 1.00 85.75 68 LEU A C 1
ATOM 527 O O . LEU A 1 68 ? 2.680 6.286 12.299 1.00 85.75 68 LEU A O 1
ATOM 531 N N . SER A 1 69 ? 2.736 6.772 10.102 1.00 73.12 69 SER A N 1
ATOM 532 C CA . SER A 1 69 ? 4.178 7.046 10.032 1.00 73.12 69 SER A CA 1
ATOM 533 C C . SER A 1 69 ? 4.641 7.968 11.175 1.00 73.12 69 SER A C 1
ATOM 535 O O . SER A 1 69 ? 4.251 9.136 11.200 1.00 73.12 69 SER A O 1
ATOM 537 N N . GLY A 1 70 ? 5.451 7.437 12.102 1.00 67.00 70 GLY A N 1
ATOM 538 C CA . GLY A 1 70 ? 5.927 8.142 13.303 1.00 67.00 70 GLY A CA 1
ATOM 539 C C . GLY A 1 70 ? 5.590 7.471 14.645 1.00 67.00 70 GLY A C 1
ATOM 540 O O . GLY A 1 70 ? 5.400 8.186 15.624 1.00 67.00 70 GLY A O 1
ATOM 541 N N . ASP A 1 71 ? 5.475 6.136 14.686 1.00 74.56 71 ASP A N 1
ATOM 542 C CA . ASP A 1 71 ? 5.297 5.284 15.884 1.00 74.56 71 ASP A CA 1
ATOM 543 C C . ASP A 1 71 ? 4.073 5.579 16.771 1.00 74.56 71 ASP A C 1
ATOM 545 O O . ASP A 1 71 ? 3.917 5.017 17.858 1.00 74.56 71 ASP A O 1
ATOM 549 N N . MET A 1 72 ? 3.162 6.442 16.321 1.00 86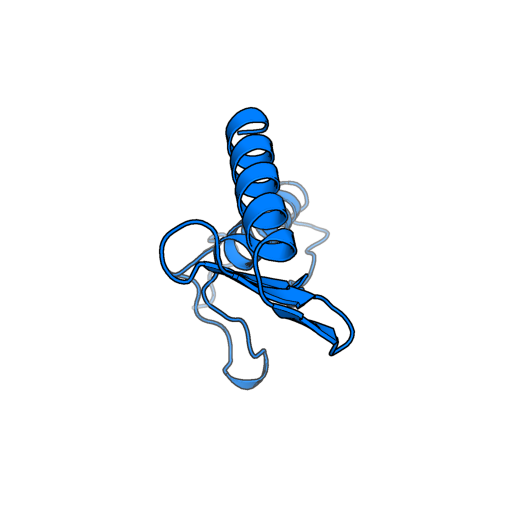.00 72 MET A N 1
ATOM 550 C CA . MET A 1 72 ? 1.979 6.800 17.091 1.00 86.00 72 MET A CA 1
ATOM 551 C C . MET A 1 72 ? 0.811 5.874 16.753 1.00 86.00 72 MET A C 1
ATOM 553 O O . MET A 1 72 ? 0.319 5.832 15.620 1.00 86.00 72 MET A O 1
ATOM 557 N N . VAL A 1 73 ? 0.347 5.155 17.776 1.00 92.94 73 VAL A N 1
ATOM 558 C CA . VAL A 1 73 ? -0.801 4.252 17.691 1.00 92.94 73 VAL A CA 1
ATOM 559 C C . VAL A 1 73 ? -2.056 4.959 18.194 1.00 92.94 73 VAL A C 1
ATOM 561 O O . VAL A 1 73 ? -2.128 5.409 19.336 1.00 92.94 73 VAL A O 1
ATOM 564 N N . TYR A 1 74 ? -3.076 5.010 17.346 1.00 93.69 74 TYR A N 1
ATOM 565 C CA . TYR A 1 74 ? -4.397 5.537 17.665 1.00 93.69 74 TYR A CA 1
ATOM 566 C C . TYR A 1 74 ? -5.414 4.407 17.752 1.00 93.69 74 TYR A C 1
ATOM 568 O O . TYR A 1 74 ? -5.417 3.497 16.924 1.00 93.69 74 TYR A O 1
ATOM 576 N N . THR A 1 75 ? -6.338 4.495 18.705 1.00 9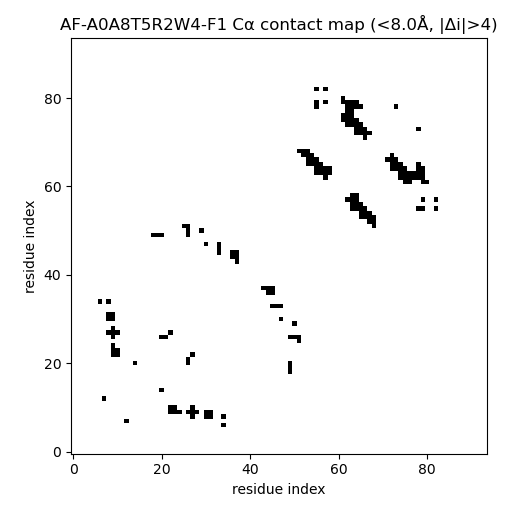5.88 75 THR A N 1
ATOM 577 C CA . THR A 1 75 ? -7.414 3.511 18.873 1.00 95.88 75 THR A CA 1
ATOM 578 C C . THR A 1 75 ? -8.778 4.190 19.006 1.00 95.88 75 THR A C 1
ATOM 580 O O . THR A 1 75 ? -8.881 5.374 19.331 1.00 95.88 75 THR A O 1
ATOM 583 N N . GLY A 1 76 ? -9.850 3.452 18.711 1.00 95.81 76 GLY A N 1
ATOM 584 C CA . GLY A 1 76 ? -11.230 3.906 18.900 1.00 95.81 76 GLY A CA 1
ATOM 585 C C . GLY A 1 76 ? -11.934 4.370 17.623 1.00 95.81 76 GLY A C 1
ATOM 586 O O . GLY A 1 76 ? -11.662 3.891 16.521 1.00 95.81 76 GLY A O 1
ATOM 587 N N . LYS A 1 77 ? -12.887 5.298 17.779 1.00 96.06 77 LYS A N 1
ATOM 588 C CA . LYS A 1 77 ? -13.788 5.744 16.698 1.00 96.06 77 LYS A CA 1
ATOM 589 C C . LYS A 1 77 ? -13.110 6.646 15.670 1.00 96.06 77 LYS A C 1
ATOM 591 O O . LYS A 1 77 ? -13.441 6.612 14.487 1.00 96.06 77 LYS A O 1
ATOM 596 N N . ILE A 1 78 ? -12.142 7.453 16.109 1.00 94.06 78 ILE A N 1
ATOM 597 C CA . ILE A 1 78 ? -11.415 8.395 15.245 1.00 94.06 78 ILE A CA 1
ATOM 598 C C . ILE A 1 78 ? -10.718 7.658 14.088 1.00 94.06 78 ILE A C 1
ATOM 600 O O . ILE A 1 78 ? -11.050 7.944 12.934 1.00 94.06 78 ILE A O 1
ATOM 604 N N . PRO A 1 79 ? -9.828 6.670 14.327 1.00 94.50 79 PRO A N 1
ATOM 605 C CA . PRO A 1 79 ? -9.203 5.931 13.229 1.00 94.50 79 PRO A CA 1
ATOM 606 C C . PRO A 1 79 ? -10.217 5.156 12.370 1.00 94.50 79 PRO A C 1
ATOM 608 O O . PRO A 1 79 ? -9.997 4.984 11.170 1.00 94.50 79 PRO A O 1
ATOM 611 N N . TRP A 1 80 ? -11.364 4.745 12.927 1.00 95.81 80 TRP A N 1
ATOM 612 C CA . TRP A 1 80 ? -12.431 4.093 12.158 1.00 95.81 80 TRP A CA 1
ATOM 613 C C . TRP A 1 80 ? -13.062 5.049 11.137 1.00 95.81 80 TRP A C 1
ATOM 615 O O . TRP A 1 80 ? -13.209 4.706 9.959 1.00 95.81 80 TRP A O 1
ATOM 625 N N . HIS A 1 81 ? -13.367 6.279 1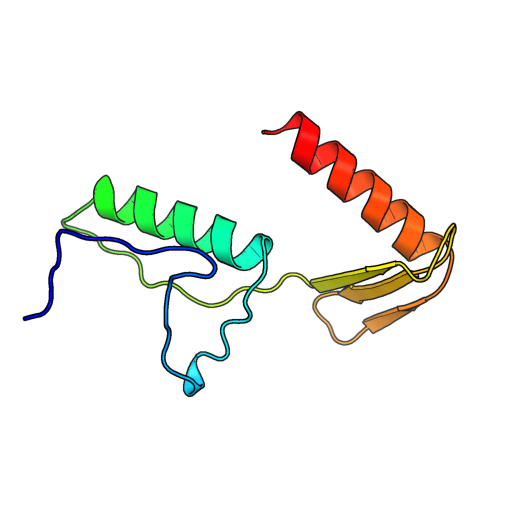1.558 1.00 93.69 81 HIS A N 1
ATOM 626 C CA . HIS A 1 81 ? -13.847 7.325 10.659 1.00 93.69 81 HIS A CA 1
ATOM 627 C C . HIS A 1 81 ? -12.811 7.685 9.593 1.00 93.69 81 HIS A C 1
ATOM 629 O O . HIS A 1 81 ? -13.171 7.792 8.419 1.00 93.69 81 HIS A O 1
ATOM 635 N N . VAL A 1 82 ? -11.532 7.803 9.970 1.00 91.69 82 VAL A N 1
ATOM 636 C CA . VAL A 1 82 ? -10.433 8.054 9.023 1.00 91.69 82 VAL A CA 1
ATOM 637 C C . VAL A 1 82 ? -10.381 6.958 7.959 1.00 91.69 82 VAL A C 1
ATOM 639 O O . VAL A 1 82 ? -10.415 7.270 6.768 1.00 91.69 82 VAL A O 1
ATOM 642 N N . LYS A 1 83 ? -10.402 5.677 8.358 1.00 91.88 83 LYS A N 1
ATOM 643 C CA . LYS A 1 83 ? -10.448 4.545 7.419 1.00 91.88 83 LYS A CA 1
ATOM 644 C C . LYS A 1 83 ? -11.621 4.672 6.450 1.00 91.88 83 LYS A C 1
ATOM 646 O O . LYS A 1 83 ? -11.432 4.569 5.239 1.00 91.88 83 LYS A O 1
ATOM 651 N N . ARG A 1 84 ? -12.830 4.920 6.961 1.00 92.12 84 ARG A N 1
ATOM 652 C CA . ARG A 1 84 ? -14.040 5.043 6.133 1.00 92.12 84 ARG A CA 1
ATOM 653 C C . ARG A 1 84 ? -13.923 6.181 5.113 1.00 92.12 84 ARG A C 1
ATOM 655 O O . ARG A 1 84 ? -14.355 6.014 3.974 1.00 92.12 84 ARG A O 1
ATOM 662 N N . THR A 1 85 ? -13.347 7.316 5.500 1.00 91.38 85 THR A N 1
ATOM 663 C CA . THR A 1 85 ? -13.129 8.460 4.603 1.00 91.38 85 THR A CA 1
ATOM 664 C C . THR A 1 85 ? -12.079 8.154 3.538 1.00 91.38 85 THR A C 1
ATOM 666 O O . THR A 1 85 ? -12.337 8.400 2.362 1.00 91.38 85 THR A O 1
ATOM 669 N N . LEU A 1 86 ? -10.946 7.548 3.911 1.00 88.06 86 LEU A N 1
ATOM 670 C CA . LEU A 1 86 ? -9.891 7.158 2.968 1.00 88.06 86 LEU A CA 1
ATOM 671 C C . LEU A 1 86 ? -10.391 6.150 1.929 1.00 88.06 86 LEU A C 1
ATOM 673 O O . LEU A 1 86 ? -10.119 6.310 0.743 1.00 88.06 86 LEU A O 1
ATOM 677 N N . TYR A 1 87 ? -11.175 5.155 2.350 1.00 87.25 87 TYR A N 1
ATOM 678 C CA . TYR A 1 87 ? -11.782 4.185 1.434 1.00 87.25 87 TYR A CA 1
ATOM 679 C C . TYR A 1 87 ? -12.725 4.862 0.435 1.00 87.25 87 TYR A C 1
ATOM 681 O O . TYR A 1 87 ? -12.650 4.600 -0.762 1.00 87.25 87 TYR A O 1
ATOM 689 N N . LYS A 1 88 ? -13.586 5.776 0.902 1.00 88.50 88 LYS A N 1
ATOM 690 C CA . LYS A 1 88 ? -14.470 6.543 0.012 1.00 88.50 88 LYS A CA 1
ATOM 691 C C . LYS A 1 88 ? -13.689 7.416 -0.969 1.00 88.50 88 LYS A C 1
ATOM 693 O O . LYS A 1 88 ? -14.091 7.518 -2.121 1.00 88.50 88 LYS A O 1
ATOM 698 N N . ALA A 1 89 ? -12.608 8.052 -0.518 1.00 86.62 89 ALA A N 1
ATOM 699 C CA . ALA A 1 89 ? -11.762 8.878 -1.372 1.00 86.62 89 ALA A CA 1
ATOM 700 C C . ALA A 1 89 ? -11.075 8.036 -2.458 1.00 86.62 89 ALA A C 1
ATOM 702 O O . ALA A 1 89 ? -11.161 8.387 -3.627 1.00 86.62 89 ALA A O 1
ATOM 703 N N . LYS A 1 90 ? -10.488 6.890 -2.087 1.00 82.94 90 LYS A N 1
ATOM 704 C CA . LYS A 1 90 ? -9.881 5.926 -3.020 1.00 82.94 90 LYS A CA 1
ATOM 705 C C . LYS A 1 90 ? -10.862 5.464 -4.097 1.00 82.94 90 LYS A C 1
ATOM 707 O O . LYS A 1 90 ? -10.531 5.520 -5.268 1.00 82.94 90 LYS A O 1
ATOM 712 N N . ILE A 1 91 ? -12.077 5.075 -3.705 1.00 77.75 91 ILE A N 1
ATOM 713 C CA . ILE A 1 91 ? -13.112 4.614 -4.647 1.00 77.75 91 ILE A CA 1
ATOM 714 C C . ILE A 1 91 ? -13.555 5.727 -5.605 1.00 77.75 91 ILE A C 1
ATOM 716 O O . ILE A 1 91 ? -13.920 5.439 -6.732 1.00 77.75 91 ILE A O 1
ATOM 720 N N . ARG A 1 92 ? -13.558 6.992 -5.171 1.00 73.88 92 ARG A N 1
ATOM 721 C CA . ARG A 1 92 ? -13.950 8.127 -6.028 1.00 73.88 92 ARG A CA 1
ATOM 722 C C . ARG A 1 92 ? -12.869 8.563 -7.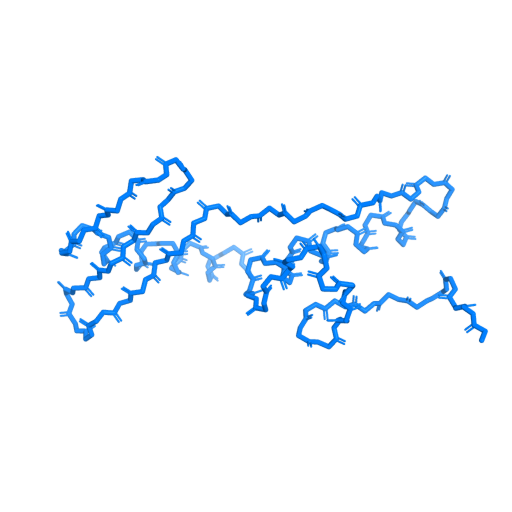016 1.00 73.88 92 ARG A C 1
ATOM 724 O O . ARG A 1 92 ? -13.193 9.287 -7.949 1.00 73.88 92 ARG A O 1
ATOM 731 N N . LEU A 1 93 ? -11.610 8.234 -6.738 1.00 64.62 93 LEU A N 1
ATOM 732 C CA . LEU A 1 93 ? -10.452 8.615 -7.551 1.00 64.62 93 LEU A CA 1
ATOM 733 C C . LEU A 1 93 ? -10.016 7.509 -8.524 1.00 64.62 93 LEU A C 1
ATOM 735 O O . LEU A 1 93 ? -9.170 7.776 -9.374 1.00 64.62 93 LEU A O 1
ATOM 739 N N . ALA A 1 94 ? -10.561 6.301 -8.370 1.00 55.62 94 ALA A N 1
ATOM 740 C CA . ALA A 1 94 ? -10.419 5.180 -9.295 1.00 55.62 94 ALA A CA 1
ATOM 741 C C . ALA A 1 94 ? -11.545 5.205 -10.336 1.00 55.62 94 ALA A C 1
ATOM 743 O O . ALA A 1 94 ? -11.263 4.835 -11.495 1.00 55.62 94 ALA A O 1
#

Radius of gyration: 16.48 Å; Cα contacts (8 Å, |Δi|>4): 96; chains: 1; bounding box: 36×24×40 Å

Mean predicted aligned error: 4.95 Å

pLDDT: mean 89.75, std 8.44, range [53.5, 97.31]